Protein AF-A0A382ET89-F1 (afdb_monomer)

Nearest PDB structures (foldseek):
  6bws-assembly1_B-2  TM=9.894E-01  e=3.884E-03  Methylorubrum extorquens
  4nkp-assembly1_B  TM=9.522E-01  e=6.396E-02  Desulfovibrio piger ATCC 29098
  2a2l-assembly1_A  TM=9.594E-01  e=2.066E-01  Klebsiella pneumoniae
  3fpv-assembly1_C  TM=9.518E-01  e=4.231E-01  Streptomyces reticuli
  4bmw-assembly1_A  TM=9.428E-01  e=5.491E-01  Streptomyces reticuli

Secondary structure (DSSP, 8-state):
-PPPHHHHHHHHHHHHHHHHHTT---EEEEE-TTS-EEEEEE-TT--TTHHHHHHHHHHHHH-

Sequence (63 aa):
MALTLEEANCIAQGAIAKAVALGININVAVCDSGGRLLAFQRMDRAMWAGIYGSQGKAIASAS

Foldseek 3Di:
DWQDLVNQVVVVVVVVVVCVVVVHWAKAWAATLQLHTSDIDGGPPYDPCRVVVRSVVNSVVSD

Organism: NCBI:txid408172

Radius of gyration: 11.41 Å; Cα contacts (8 Å, |Δi|>4): 92; chains: 1; bounding box: 28×22×28 Å

Solvent-accessible surface area (backbone atoms only — not comparable to full-atom values): 3565 Å² total; per-residue (Å²): 124,88,72,49,70,69,58,38,49,51,53,46,50,53,53,50,55,52,29,56,78,69,75,49,56,50,45,44,43,36,45,34,73,80,32,47,82,71,39,76,51,71,43,81,90,24,63,82,70,33,55,59,58,27,43,54,52,30,27,62,70,36,96

Mean predicted aligned error: 2.44 Å

Structure (mmCIF, N/CA/C/O backbone):
data_AF-A0A382ET89-F1
#
_entry.id   AF-A0A382ET89-F1
#
loop_
_atom_site.group_PDB
_atom_site.id
_atom_site.type_symbol
_atom_site.label_atom_id
_atom_site.label_alt_id
_atom_site.label_comp_id
_atom_site.label_asym_id
_atom_site.label_entity_id
_atom_site.label_seq_id
_atom_site.pdbx_PDB_ins_code
_atom_site.Cartn_x
_atom_site.Cartn_y
_atom_site.Cartn_z
_atom_site.occupancy
_atom_site.B_iso_or_equiv
_atom_site.auth_seq_id
_atom_site.auth_comp_id
_atom_site.auth_asym_id
_atom_site.auth_atom_id
_atom_site.pdbx_PDB_model_num
ATOM 1 N N . MET A 1 1 ? -14.589 4.665 12.208 1.00 59.38 1 MET A N 1
ATOM 2 C CA . MET A 1 1 ? -14.791 3.199 12.224 1.00 59.38 1 MET A CA 1
ATOM 3 C C . MET A 1 1 ? -13.415 2.572 12.095 1.00 59.38 1 MET A C 1
ATOM 5 O O . MET A 1 1 ? -12.659 3.046 11.257 1.00 59.38 1 MET A O 1
ATOM 9 N N . ALA A 1 2 ? -13.040 1.635 12.966 1.00 80.81 2 ALA A N 1
ATOM 10 C CA . ALA A 1 2 ? -11.699 1.053 12.923 1.00 80.81 2 ALA A CA 1
ATOM 11 C C . ALA A 1 2 ? -11.631 0.020 11.793 1.00 80.81 2 ALA A C 1
ATOM 13 O O . ALA A 1 2 ? -12.433 -0.908 11.769 1.00 80.81 2 ALA A O 1
ATOM 14 N N . LEU A 1 3 ? -10.703 0.220 10.861 1.00 91.19 3 LEU A N 1
ATOM 15 C CA . LEU A 1 3 ? -10.400 -0.723 9.791 1.00 91.19 3 LEU A CA 1
ATOM 16 C C . LEU A 1 3 ? -9.712 -1.946 10.412 1.00 91.19 3 LEU A C 1
ATOM 18 O O . LEU A 1 3 ? -8.765 -1.790 11.189 1.00 91.19 3 LEU A O 1
ATOM 22 N N . THR A 1 4 ? -10.185 -3.151 10.113 1.00 95.38 4 THR A N 1
ATOM 23 C CA . THR A 1 4 ? -9.540 -4.382 10.586 1.00 95.38 4 THR A CA 1
ATOM 24 C C . THR A 1 4 ? -8.257 -4.663 9.799 1.00 95.38 4 THR A C 1
ATOM 26 O O . THR A 1 4 ? -8.055 -4.167 8.688 1.00 95.38 4 THR A O 1
ATOM 29 N N . LEU A 1 5 ? -7.373 -5.498 10.354 1.00 95.38 5 LEU A N 1
ATOM 30 C CA . LEU A 1 5 ? -6.161 -5.927 9.649 1.00 95.38 5 LEU A CA 1
ATOM 31 C C . LEU A 1 5 ? -6.490 -6.707 8.365 1.00 95.38 5 LEU A C 1
ATOM 33 O O . LEU A 1 5 ? -5.783 -6.585 7.367 1.00 95.38 5 LEU A O 1
ATOM 37 N N . GLU A 1 6 ? -7.557 -7.505 8.382 1.00 97.12 6 GLU A N 1
ATOM 38 C CA . GLU A 1 6 ? -8.010 -8.260 7.213 1.00 97.12 6 GLU A CA 1
ATOM 39 C C . GLU A 1 6 ? -8.455 -7.322 6.084 1.00 97.12 6 GLU A C 1
ATOM 41 O O . GLU A 1 6 ? -7.974 -7.438 4.956 1.00 97.12 6 GLU A O 1
ATOM 46 N N . GLU A 1 7 ? -9.282 -6.323 6.400 1.00 97.19 7 GLU A N 1
ATOM 47 C CA . GLU A 1 7 ? -9.712 -5.304 5.438 1.00 97.19 7 GLU A CA 1
ATOM 48 C C . GLU A 1 7 ? -8.526 -4.489 4.903 1.00 97.19 7 GLU A C 1
ATOM 50 O O . GLU A 1 7 ? -8.436 -4.251 3.697 1.00 97.19 7 GLU A O 1
ATOM 55 N N . ALA A 1 8 ? -7.575 -4.109 5.764 1.00 97.50 8 ALA A N 1
ATOM 56 C CA . ALA A 1 8 ? -6.385 -3.366 5.350 1.00 97.50 8 ALA A CA 1
ATOM 57 C C . ALA A 1 8 ? -5.525 -4.164 4.356 1.00 97.50 8 ALA A C 1
ATOM 59 O O . ALA A 1 8 ? -5.058 -3.616 3.354 1.00 97.50 8 ALA A O 1
ATOM 60 N N . ASN A 1 9 ? -5.357 -5.470 4.589 1.00 97.88 9 ASN A N 1
ATOM 61 C CA . ASN A 1 9 ? -4.663 -6.352 3.652 1.00 97.88 9 ASN A CA 1
ATOM 62 C C . ASN A 1 9 ? -5.450 -6.534 2.349 1.00 97.88 9 ASN A C 1
ATOM 64 O O . ASN A 1 9 ? -4.849 -6.500 1.278 1.00 97.88 9 ASN A O 1
ATOM 68 N N . CYS A 1 10 ? -6.779 -6.662 2.409 1.00 98.12 10 CYS A N 1
ATOM 69 C CA . CYS A 1 10 ? -7.627 -6.742 1.218 1.00 98.12 10 CYS A CA 1
ATOM 70 C C . CYS A 1 10 ? -7.479 -5.491 0.328 1.00 98.12 10 CYS A C 1
ATOM 72 O O . CYS A 1 10 ? -7.243 -5.605 -0.878 1.00 98.12 10 CYS A O 1
ATOM 74 N N . ILE A 1 11 ? -7.504 -4.295 0.928 1.00 97.69 11 ILE A N 1
ATOM 75 C CA . ILE A 1 11 ? -7.262 -3.021 0.229 1.00 97.69 11 ILE A CA 1
ATOM 76 C C . ILE A 1 11 ? -5.877 -3.014 -0.425 1.00 97.69 11 ILE A C 1
ATOM 78 O O . ILE A 1 11 ? -5.738 -2.655 -1.599 1.00 97.69 11 ILE A O 1
ATOM 82 N N . ALA A 1 12 ? -4.847 -3.431 0.315 1.00 98.06 12 ALA A N 1
ATOM 83 C CA . ALA A 1 12 ? -3.484 -3.439 -0.193 1.00 98.06 12 ALA A CA 1
ATOM 84 C C . ALA A 1 12 ? -3.302 -4.428 -1.360 1.00 98.06 12 ALA A C 1
ATOM 86 O O . ALA A 1 12 ? -2.683 -4.078 -2.369 1.00 98.06 12 ALA A O 1
ATOM 87 N N . GLN A 1 13 ? -3.929 -5.607 -1.293 1.00 98.38 13 GLN A N 1
ATOM 88 C CA . GLN A 1 13 ? -3.969 -6.562 -2.404 1.00 98.38 13 GLN A CA 1
ATOM 89 C C . GLN A 1 13 ? -4.684 -5.995 -3.635 1.00 98.38 13 GLN A C 1
ATOM 91 O O . GLN A 1 13 ? -4.184 -6.149 -4.749 1.00 98.38 13 GLN A O 1
ATOM 96 N N . GLY A 1 14 ? -5.798 -5.279 -3.456 1.00 98.50 14 GLY A N 1
ATOM 97 C CA . GLY A 1 14 ? -6.486 -4.596 -4.556 1.00 98.50 14 GLY A CA 1
ATOM 98 C C . GLY A 1 14 ? -5.597 -3.564 -5.263 1.00 98.50 14 GLY A C 1
ATOM 99 O O . GLY A 1 14 ? -5.543 -3.521 -6.496 1.00 98.50 14 GLY A O 1
ATOM 100 N N . ALA A 1 15 ? -4.836 -2.778 -4.495 1.00 98.38 15 ALA A N 1
ATOM 101 C CA . ALA A 1 15 ? -3.875 -1.819 -5.041 1.00 98.38 15 ALA A CA 1
ATOM 102 C C . ALA A 1 15 ? -2.735 -2.510 -5.810 1.00 98.38 15 ALA A C 1
ATOM 104 O O . ALA A 1 15 ? -2.381 -2.074 -6.909 1.00 98.38 15 ALA A O 1
ATOM 105 N N . ILE A 1 16 ? -2.199 -3.614 -5.277 1.00 98.44 16 ILE A N 1
ATOM 106 C CA . ILE A 1 16 ? -1.168 -4.419 -5.949 1.00 98.44 16 ILE A CA 1
ATOM 107 C C . ILE A 1 16 ? -1.713 -5.021 -7.248 1.00 98.44 16 ILE A C 1
ATOM 109 O O . ILE A 1 16 ? -1.064 -4.905 -8.286 1.00 98.44 16 ILE A O 1
ATOM 113 N N . ALA A 1 17 ? -2.917 -5.597 -7.234 1.00 98.62 17 ALA A N 1
ATOM 114 C CA . ALA A 1 17 ? -3.543 -6.164 -8.427 1.00 98.62 17 ALA A CA 1
ATOM 115 C C . ALA A 1 17 ? -3.706 -5.110 -9.533 1.00 98.62 17 ALA A C 1
ATOM 117 O O . ALA A 1 17 ? -3.400 -5.365 -10.702 1.00 98.62 17 ALA A O 1
ATOM 118 N N . LYS A 1 18 ? -4.113 -3.885 -9.169 1.00 98.56 18 LYS A N 1
ATOM 119 C CA . LYS A 1 1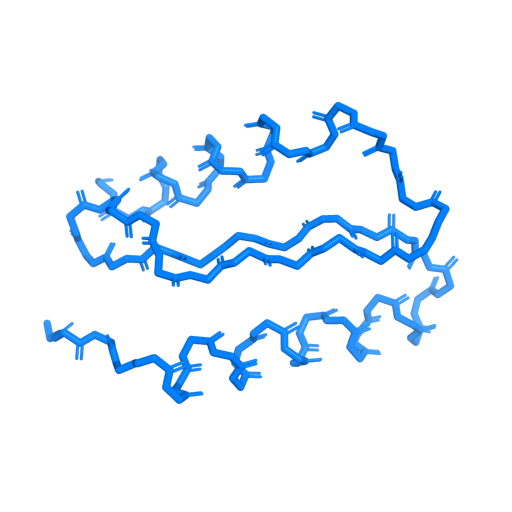8 ? -4.195 -2.780 -10.129 1.00 98.56 18 LYS A CA 1
ATOM 120 C C . LYS A 1 18 ? -2.819 -2.346 -10.638 1.00 98.56 18 LYS A C 1
ATOM 122 O O . LYS A 1 18 ? -2.690 -2.066 -11.826 1.00 98.56 18 LYS A O 1
ATOM 127 N N . ALA A 1 19 ? -1.802 -2.305 -9.779 1.00 98.31 19 ALA A N 1
ATOM 128 C CA . ALA A 1 19 ? -0.432 -1.980 -10.175 1.00 98.31 19 ALA A CA 1
ATOM 129 C C . ALA A 1 19 ? 0.138 -3.003 -11.171 1.00 98.31 19 ALA A C 1
ATOM 131 O O . ALA A 1 19 ? 0.717 -2.610 -12.184 1.00 98.31 19 ALA A O 1
ATOM 132 N N . VAL A 1 20 ? -0.121 -4.296 -10.944 1.00 98.25 20 VAL A N 1
ATOM 133 C CA . VAL A 1 20 ? 0.218 -5.379 -11.880 1.00 98.25 20 VAL A CA 1
ATOM 134 C C . VAL A 1 20 ? -0.462 -5.163 -13.231 1.00 98.25 20 VAL A C 1
ATOM 136 O O . VAL A 1 20 ? 0.210 -5.201 -14.258 1.00 98.25 20 VAL A O 1
ATOM 139 N N . ALA A 1 21 ? -1.762 -4.851 -13.247 1.00 98.56 21 ALA A N 1
ATOM 140 C CA . ALA A 1 21 ? -2.493 -4.569 -14.487 1.00 98.56 21 ALA A CA 1
ATOM 141 C C . ALA A 1 21 ? -1.968 -3.332 -15.246 1.00 98.56 21 ALA A C 1
ATOM 143 O O . ALA A 1 21 ? -2.162 -3.224 -16.454 1.00 98.56 21 ALA A O 1
ATOM 144 N N . LEU A 1 22 ? -1.317 -2.396 -14.549 1.00 98.44 22 LEU A N 1
ATOM 145 C CA . LEU A 1 22 ? -0.692 -1.202 -15.126 1.00 98.44 22 LEU A CA 1
ATOM 146 C C . LEU A 1 22 ? 0.791 -1.405 -15.486 1.00 98.44 22 LEU A C 1
ATOM 148 O O . LEU A 1 22 ? 1.398 -0.498 -16.052 1.00 98.44 22 LEU A O 1
ATOM 152 N N . GLY A 1 23 ? 1.386 -2.555 -15.154 1.00 97.94 23 GLY A N 1
ATOM 153 C CA . GLY A 1 23 ? 2.804 -2.827 -15.393 1.00 97.94 23 GLY A CA 1
ATOM 154 C C . GLY A 1 23 ? 3.757 -1.972 -14.549 1.00 97.94 23 GLY A C 1
ATOM 155 O O . GLY A 1 23 ? 4.871 -1.695 -14.987 1.00 97.94 23 GLY A O 1
ATOM 156 N N . ILE A 1 24 ? 3.330 -1.534 -13.358 1.00 98.19 24 ILE A N 1
ATOM 157 C CA . ILE A 1 24 ? 4.136 -0.705 -12.447 1.00 98.19 24 ILE A CA 1
ATOM 158 C C . ILE A 1 24 ? 4.378 -1.406 -11.104 1.00 98.19 24 ILE A C 1
ATOM 160 O O . ILE A 1 24 ? 3.557 -2.192 -10.636 1.00 98.19 24 ILE A O 1
ATOM 164 N N . ASN A 1 25 ? 5.492 -1.076 -10.445 1.00 98.00 25 ASN A N 1
ATOM 165 C CA . ASN A 1 25 ? 5.857 -1.604 -9.128 1.00 98.00 25 ASN A CA 1
ATOM 166 C C . ASN A 1 25 ? 5.719 -0.505 -8.071 1.00 98.00 25 ASN A C 1
ATOM 168 O O . ASN A 1 25 ? 6.378 0.535 -8.158 1.00 98.00 25 ASN A O 1
ATOM 172 N N . ILE A 1 26 ? 4.884 -0.735 -7.057 1.00 98.25 26 ILE A N 1
ATOM 173 C CA . ILE A 1 26 ? 4.544 0.278 -6.052 1.00 98.25 26 ILE A CA 1
ATOM 174 C C . ILE A 1 26 ? 4.823 -0.190 -4.619 1.00 98.25 26 ILE A C 1
ATOM 176 O O . ILE A 1 26 ? 5.027 -1.370 -4.336 1.00 98.25 26 ILE A O 1
ATOM 180 N N . ASN A 1 27 ? 4.825 0.783 -3.710 1.00 98.50 27 ASN A N 1
ATOM 181 C CA . ASN A 1 27 ? 4.710 0.566 -2.272 1.00 98.50 27 ASN A CA 1
ATOM 182 C C . ASN A 1 27 ? 3.294 0.985 -1.865 1.00 98.50 27 ASN A C 1
ATOM 184 O O . ASN A 1 27 ? 2.821 2.034 -2.311 1.00 98.50 27 ASN A O 1
ATOM 188 N N . VAL A 1 28 ? 2.639 0.192 -1.026 1.00 98.31 28 VAL A N 1
ATOM 189 C CA . VAL A 1 28 ? 1.271 0.430 -0.560 1.00 98.31 28 VAL A CA 1
ATOM 190 C C . VAL A 1 28 ? 1.288 0.559 0.955 1.00 98.31 28 VAL A C 1
ATOM 192 O O . VAL A 1 28 ? 1.841 -0.301 1.637 1.00 98.31 28 VAL A O 1
ATOM 195 N N . ALA A 1 29 ? 0.683 1.625 1.470 1.00 98.31 29 ALA A N 1
ATOM 196 C CA . ALA A 1 29 ? 0.484 1.858 2.894 1.00 98.31 29 ALA A CA 1
ATOM 197 C C . ALA A 1 29 ? -1.005 2.098 3.155 1.00 98.31 29 ALA A C 1
ATOM 199 O O . ALA A 1 29 ? -1.645 2.848 2.416 1.00 98.31 29 ALA A O 1
ATOM 200 N N . VAL A 1 30 ? -1.538 1.466 4.198 1.00 97.69 30 VAL A N 1
ATOM 201 C CA . VAL A 1 30 ? -2.923 1.632 4.649 1.00 97.69 30 VAL A CA 1
ATOM 202 C C . VAL A 1 30 ? -2.896 2.091 6.101 1.00 97.69 30 VAL A C 1
ATOM 204 O O . VAL A 1 30 ? -2.246 1.454 6.933 1.00 97.69 30 VAL A O 1
ATOM 207 N N . CYS A 1 31 ? -3.596 3.183 6.398 1.00 95.69 31 CYS A N 1
ATOM 208 C CA . CYS A 1 31 ? -3.709 3.754 7.739 1.00 95.69 31 CYS A CA 1
ATOM 209 C C . CYS A 1 31 ? -5.150 3.679 8.262 1.00 95.69 31 CYS A C 1
ATOM 211 O O . CYS A 1 31 ? -6.100 3.636 7.479 1.00 95.69 31 CYS A O 1
ATOM 213 N N . ASP A 1 32 ? -5.304 3.685 9.588 1.00 93.56 32 ASP A N 1
A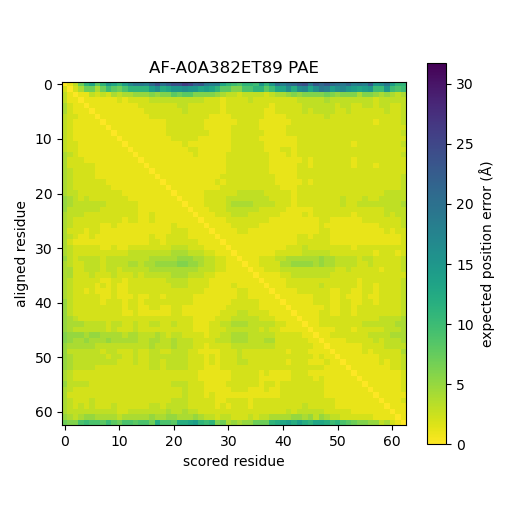TOM 214 C CA . ASP A 1 32 ? -6.592 3.920 10.244 1.00 93.56 32 ASP A CA 1
ATOM 215 C C . ASP A 1 32 ? -7.020 5.397 10.138 1.00 93.56 32 ASP A C 1
ATOM 217 O O . ASP A 1 32 ? -6.275 6.250 9.653 1.00 93.56 32 ASP A O 1
ATOM 221 N N . SER A 1 33 ? -8.212 5.726 10.643 1.00 91.44 33 SER A N 1
ATOM 222 C CA . SER A 1 33 ? -8.743 7.099 10.640 1.00 91.44 33 SER A CA 1
ATOM 223 C C . SER A 1 33 ? -7.978 8.089 11.532 1.00 91.44 33 SER A C 1
ATOM 225 O O . SER A 1 33 ? -8.361 9.246 11.616 1.00 91.44 33 SER A O 1
ATOM 227 N N . GLY A 1 34 ? -6.967 7.641 12.276 1.00 90.81 34 GLY A N 1
ATOM 228 C CA . GLY A 1 34 ? -6.054 8.497 13.032 1.00 90.81 34 GLY A CA 1
ATOM 229 C C . GLY A 1 34 ? -4.663 8.573 12.405 1.00 90.81 34 GLY A C 1
ATOM 230 O O . GLY A 1 34 ? -3.729 9.002 13.080 1.00 90.81 34 GLY A O 1
ATOM 231 N N . GLY A 1 35 ? -4.500 8.103 11.164 1.00 92.50 35 GLY A N 1
ATOM 232 C CA . GLY A 1 35 ? -3.219 8.081 10.462 1.00 92.50 35 GLY A CA 1
ATOM 233 C C . GLY A 1 35 ? -2.247 7.006 10.958 1.00 92.50 35 GLY A C 1
ATOM 234 O O . GLY A 1 35 ? -1.083 7.018 10.566 1.00 92.50 35 GLY A O 1
ATOM 235 N N . ARG A 1 36 ? -2.671 6.057 11.801 1.00 93.81 36 ARG A N 1
ATOM 236 C CA . ARG A 1 36 ? -1.787 4.991 12.299 1.00 93.81 36 ARG A CA 1
ATOM 237 C C . ARG A 1 36 ? -1.675 3.893 11.254 1.00 93.81 36 ARG A C 1
ATOM 239 O O . ARG A 1 36 ? -2.686 3.399 10.761 1.00 93.81 36 ARG A O 1
ATOM 246 N N . LEU A 1 37 ? -0.446 3.506 10.926 1.00 95.44 37 LEU A N 1
ATOM 247 C CA . LEU A 1 37 ? -0.175 2.466 9.939 1.00 95.44 37 LEU A CA 1
ATOM 248 C C . LEU A 1 37 ? -0.766 1.121 10.391 1.00 95.44 37 LEU A C 1
ATOM 250 O O . LEU A 1 37 ? -0.451 0.642 11.478 1.00 95.44 37 LEU A O 1
ATO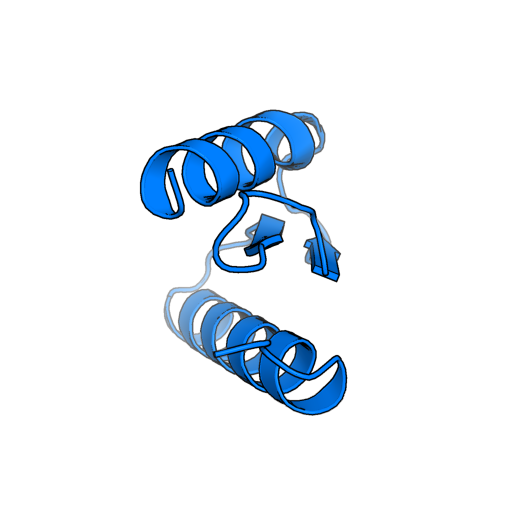M 254 N N . LEU A 1 38 ? -1.578 0.509 9.530 1.00 96.12 38 LEU A N 1
ATOM 255 C CA . LEU A 1 38 ? -2.164 -0.816 9.746 1.00 96.12 38 LEU A CA 1
ATOM 256 C C . LEU A 1 38 ? -1.470 -1.890 8.909 1.00 96.12 38 LEU A C 1
ATOM 258 O O . LEU A 1 38 ? -1.170 -2.970 9.409 1.00 96.12 38 LEU A O 1
ATOM 262 N N . ALA A 1 39 ? -1.207 -1.593 7.634 1.00 97.50 39 ALA A N 1
ATOM 263 C CA . ALA A 1 39 ? -0.573 -2.521 6.707 1.00 97.50 39 ALA A CA 1
ATOM 264 C C . ALA A 1 39 ? 0.376 -1.786 5.756 1.00 97.50 39 ALA A C 1
ATOM 266 O O . ALA A 1 39 ? 0.107 -0.666 5.313 1.00 97.50 39 ALA A O 1
ATOM 267 N N . PHE A 1 40 ? 1.483 -2.445 5.421 1.00 98.00 40 PHE A N 1
ATOM 268 C CA . PHE A 1 40 ? 2.444 -1.968 4.438 1.00 98.00 40 PHE A CA 1
ATOM 269 C C . PHE A 1 40 ? 2.934 -3.128 3.576 1.00 98.00 40 PHE A C 1
ATOM 271 O O . PHE A 1 40 ? 3.336 -4.167 4.097 1.00 98.00 40 PHE A O 1
ATOM 278 N N . GLN A 1 41 ? 2.931 -2.936 2.259 1.00 97.94 41 GLN A N 1
ATOM 279 C CA . GLN A 1 41 ? 3.421 -3.923 1.303 1.00 97.94 41 GLN A CA 1
ATOM 280 C C . GLN A 1 41 ? 4.293 -3.243 0.249 1.00 97.94 41 GLN A C 1
ATOM 282 O O . GLN A 1 41 ? 3.902 -2.247 -0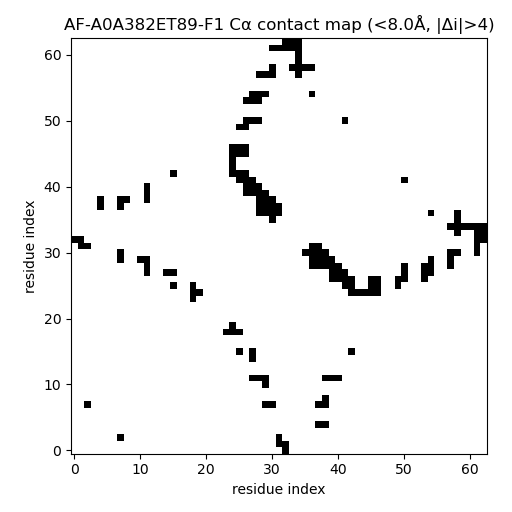.363 1.00 97.94 41 GLN A O 1
ATOM 287 N N . ARG A 1 42 ? 5.479 -3.803 0.008 1.00 98.12 42 ARG A N 1
ATOM 288 C CA . ARG A 1 42 ? 6.383 -3.377 -1.062 1.00 98.12 42 ARG A CA 1
ATOM 289 C C . ARG A 1 42 ? 6.433 -4.467 -2.119 1.00 98.12 42 ARG A C 1
ATOM 291 O O . ARG A 1 42 ? 6.864 -5.574 -1.815 1.00 98.12 42 ARG A O 1
ATOM 298 N N . MET A 1 43 ? 6.034 -4.144 -3.347 1.00 98.25 43 MET A N 1
ATOM 299 C CA . MET A 1 43 ? 6.215 -5.061 -4.472 1.00 98.25 43 MET A CA 1
ATOM 300 C C . MET A 1 43 ? 7.702 -5.267 -4.761 1.00 98.25 43 MET A C 1
ATOM 302 O O . MET A 1 43 ? 8.523 -4.363 -4.563 1.00 98.25 43 MET A O 1
ATOM 306 N N . ASP A 1 44 ? 8.045 -6.426 -5.312 1.00 97.69 44 ASP A N 1
ATOM 307 C CA . ASP A 1 44 ? 9.386 -6.655 -5.831 1.00 97.69 44 ASP A CA 1
ATOM 308 C C . ASP A 1 44 ? 9.751 -5.575 -6.848 1.00 97.69 44 ASP A C 1
ATOM 310 O O . ASP A 1 44 ? 8.919 -5.142 -7.650 1.00 97.69 44 ASP A O 1
ATOM 314 N N . ARG A 1 45 ? 11.007 -5.120 -6.797 1.00 96.69 45 ARG A N 1
ATOM 315 C CA . ARG A 1 45 ? 11.562 -4.073 -7.675 1.00 96.69 45 ARG A CA 1
ATOM 316 C C . ARG A 1 45 ? 10.908 -2.687 -7.546 1.00 96.69 45 ARG A C 1
ATOM 318 O O . ARG A 1 45 ? 11.283 -1.786 -8.292 1.00 96.69 45 ARG A O 1
ATOM 325 N N . ALA A 1 46 ? 9.979 -2.479 -6.610 1.00 97.44 46 ALA A N 1
ATOM 326 C CA . ALA A 1 46 ? 9.474 -1.143 -6.305 1.00 97.44 46 ALA A CA 1
ATOM 327 C C . ALA A 1 46 ? 10.578 -0.266 -5.684 1.00 97.44 46 ALA A C 1
ATOM 329 O O . ALA A 1 46 ? 11.458 -0.758 -4.973 1.00 97.44 46 ALA A O 1
ATOM 330 N N . MET A 1 47 ? 10.517 1.048 -5.928 1.00 96.06 47 MET A N 1
ATOM 331 C CA . MET A 1 47 ? 11.492 2.017 -5.410 1.00 96.06 47 MET A CA 1
ATOM 332 C C . MET A 1 47 ? 11.633 1.903 -3.885 1.00 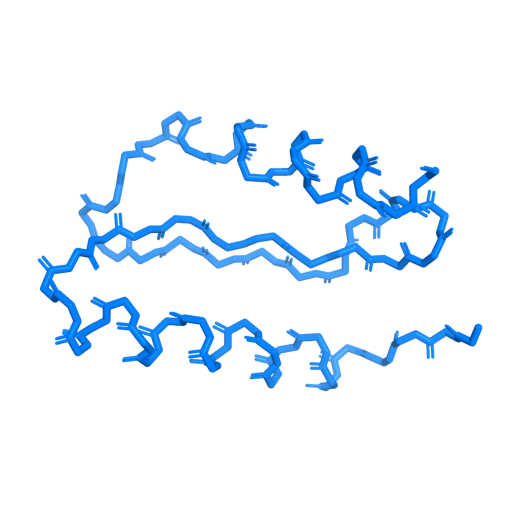96.06 47 MET A C 1
ATOM 334 O O . MET A 1 47 ? 10.637 2.009 -3.165 1.00 96.06 47 MET A O 1
ATOM 338 N N . TRP A 1 48 ? 12.864 1.735 -3.386 1.00 94.75 48 TRP A N 1
ATOM 339 C CA . TRP A 1 48 ? 13.138 1.497 -1.961 1.00 94.75 48 TRP A CA 1
ATOM 340 C C . TRP A 1 48 ? 12.649 2.646 -1.065 1.00 94.75 48 TRP A C 1
ATOM 342 O O . TRP A 1 48 ? 12.054 2.404 -0.019 1.00 94.75 48 TRP A O 1
ATOM 352 N N . ALA A 1 49 ? 12.822 3.890 -1.521 1.00 96.81 49 ALA A N 1
ATOM 353 C CA . ALA A 1 49 ? 12.373 5.092 -0.820 1.00 96.81 49 ALA A CA 1
ATOM 354 C C . ALA A 1 49 ? 10.848 5.315 -0.900 1.00 96.81 49 ALA A C 1
ATOM 356 O O . ALA A 1 49 ? 10.313 6.201 -0.234 1.00 96.81 49 ALA A O 1
ATOM 357 N N . GLY A 1 50 ? 10.122 4.509 -1.685 1.00 96.75 50 GLY A N 1
ATOM 358 C CA . GLY A 1 50 ? 8.666 4.608 -1.813 1.00 96.75 50 GLY A CA 1
ATOM 359 C C . GLY A 1 50 ? 7.911 4.313 -0.512 1.00 96.75 50 GLY A C 1
ATOM 360 O O . GLY A 1 50 ? 6.747 4.695 -0.393 1.00 96.75 50 GLY A O 1
ATOM 361 N N . ILE A 1 51 ? 8.568 3.712 0.485 1.00 97.31 51 ILE A N 1
ATOM 362 C CA . ILE A 1 51 ? 8.036 3.558 1.844 1.00 97.31 51 ILE A CA 1
ATOM 363 C C . ILE A 1 51 ? 7.656 4.907 2.470 1.00 97.31 51 ILE A C 1
ATOM 365 O O . ILE A 1 51 ? 6.523 5.074 2.912 1.00 97.31 51 ILE A O 1
ATOM 369 N N . TYR A 1 52 ? 8.545 5.902 2.421 1.00 97.25 52 TYR A N 1
ATOM 370 C CA . TYR A 1 52 ? 8.306 7.214 3.030 1.00 97.25 52 TYR A CA 1
ATOM 371 C C . TYR A 1 52 ? 7.172 7.956 2.321 1.00 97.25 52 TYR A C 1
ATOM 373 O O . TYR A 1 52 ? 6.280 8.511 2.959 1.00 97.25 52 TYR A O 1
ATOM 381 N N . GLY A 1 53 ? 7.178 7.916 0.985 1.00 97.12 53 GLY A N 1
ATOM 382 C CA . GLY A 1 53 ? 6.160 8.579 0.175 1.00 97.12 53 GLY A CA 1
ATOM 383 C C . GLY A 1 53 ? 4.773 7.953 0.324 1.00 97.12 53 GLY A C 1
ATOM 384 O O . GLY A 1 53 ? 3.788 8.678 0.416 1.00 97.12 53 GLY A O 1
ATOM 385 N N . SER A 1 54 ? 4.678 6.621 0.356 1.00 97.75 54 SER A N 1
ATOM 386 C CA . SER A 1 54 ? 3.389 5.930 0.511 1.00 97.75 54 SER A CA 1
ATOM 387 C C . SER A 1 54 ? 2.792 6.143 1.901 1.00 97.75 54 SER A C 1
ATOM 389 O O . SER A 1 54 ? 1.620 6.500 1.998 1.00 97.75 54 SER A O 1
ATOM 391 N N . GLN A 1 55 ? 3.594 6.017 2.962 1.00 97.56 55 GLN A N 1
ATOM 392 C CA . GLN A 1 55 ? 3.125 6.258 4.328 1.00 97.56 55 GLN A CA 1
ATOM 393 C C . GLN A 1 55 ? 2.729 7.720 4.545 1.00 97.56 55 GLN A C 1
ATOM 395 O O . GLN A 1 55 ? 1.641 7.978 5.047 1.00 97.56 55 GLN A O 1
ATOM 400 N N . GLY A 1 56 ? 3.545 8.682 4.098 1.00 97.38 56 GLY A N 1
ATOM 401 C CA . GLY A 1 56 ? 3.217 10.106 4.220 1.00 97.38 56 GLY A CA 1
ATOM 402 C C . GLY A 1 56 ? 1.905 10.474 3.520 1.00 97.38 56 GLY A C 1
ATOM 403 O O . GLY A 1 56 ? 1.080 11.182 4.092 1.00 97.38 56 GLY A O 1
ATOM 404 N N . LYS A 1 57 ? 1.668 9.933 2.315 1.00 97.50 57 LYS A N 1
ATOM 405 C CA . LYS A 1 57 ? 0.401 10.120 1.588 1.00 97.50 57 LYS A CA 1
ATOM 406 C C . LYS A 1 57 ? -0.790 9.508 2.326 1.00 97.50 57 LYS A C 1
ATOM 408 O O . L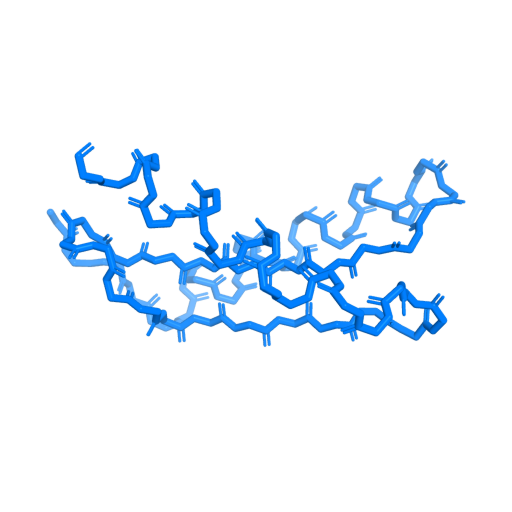YS A 1 57 ? -1.841 10.139 2.385 1.00 97.50 57 LYS A O 1
ATOM 413 N N . ALA A 1 58 ? -0.635 8.300 2.872 1.00 97.19 58 ALA A N 1
ATOM 414 C CA . ALA A 1 58 ? -1.702 7.619 3.601 1.00 97.19 58 ALA A CA 1
ATOM 415 C C . ALA A 1 58 ? -2.074 8.366 4.891 1.00 97.19 58 ALA A C 1
ATOM 417 O O . ALA A 1 58 ? -3.254 8.607 5.129 1.00 97.19 58 ALA A O 1
ATOM 418 N N . ILE A 1 59 ? -1.074 8.802 5.667 1.00 96.44 59 ILE A N 1
ATOM 419 C CA . ILE A 1 59 ? -1.268 9.595 6.889 1.00 96.44 59 ILE A CA 1
ATOM 420 C C . ILE A 1 59 ? -2.011 10.891 6.560 1.00 96.44 59 ILE A C 1
ATOM 422 O O . ILE A 1 59 ? -3.060 11.139 7.137 1.00 96.44 59 ILE A O 1
ATOM 426 N N . ALA A 1 60 ? -1.516 11.661 5.583 1.00 96.50 60 ALA A N 1
ATOM 427 C CA . ALA A 1 60 ? -2.106 12.943 5.197 1.00 96.50 60 ALA A CA 1
ATOM 428 C C . ALA A 1 60 ? -3.536 12.826 4.645 1.00 96.50 60 ALA A C 1
ATOM 430 O O . ALA A 1 60 ? -4.283 13.791 4.702 1.00 96.50 60 ALA A O 1
ATOM 431 N N . SER A 1 61 ? -3.909 11.669 4.087 1.00 94.62 61 SER A N 1
ATOM 432 C CA . SER A 1 61 ? -5.268 11.428 3.578 1.00 94.62 6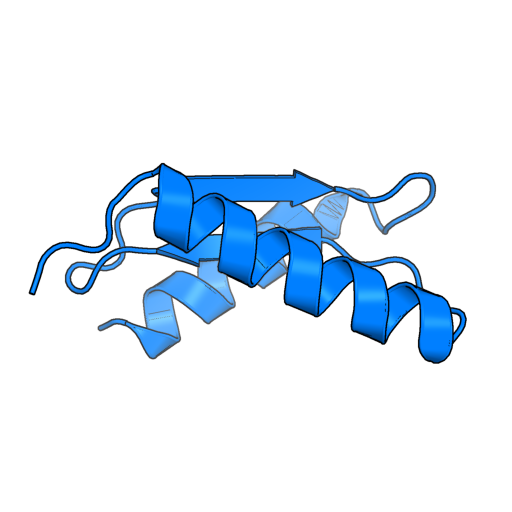1 SER A CA 1
ATOM 433 C C . SER A 1 61 ? -6.245 11.001 4.675 1.00 94.62 61 SER A C 1
ATOM 435 O O . SER A 1 61 ? -7.453 11.124 4.495 1.00 94.62 61 SER A O 1
ATOM 437 N N . ALA A 1 62 ? -5.735 10.434 5.770 1.00 91.25 62 ALA A N 1
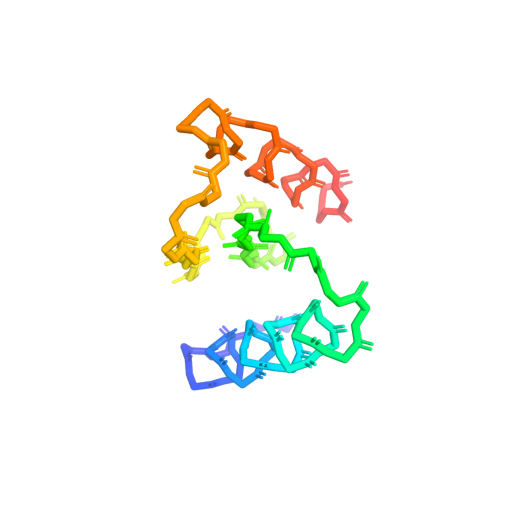ATOM 438 C CA . ALA A 1 62 ? -6.542 9.961 6.890 1.00 91.25 62 ALA A CA 1
ATOM 439 C C . ALA A 1 62 ? -6.810 11.048 7.944 1.00 91.25 62 ALA A C 1
ATOM 441 O O . ALA A 1 62 ? -7.771 10.919 8.701 1.00 91.25 62 ALA A O 1
ATOM 442 N N . SER A 1 63 ? -5.943 12.063 8.008 1.00 78.50 63 SER A N 1
ATOM 443 C CA . SER A 1 63 ? -5.994 13.195 8.944 1.00 78.50 63 SER A CA 1
ATOM 444 C C . SER A 1 63 ? -6.764 14.395 8.413 1.00 78.50 63 SER A C 1
ATOM 446 O O . SER A 1 63 ? -6.597 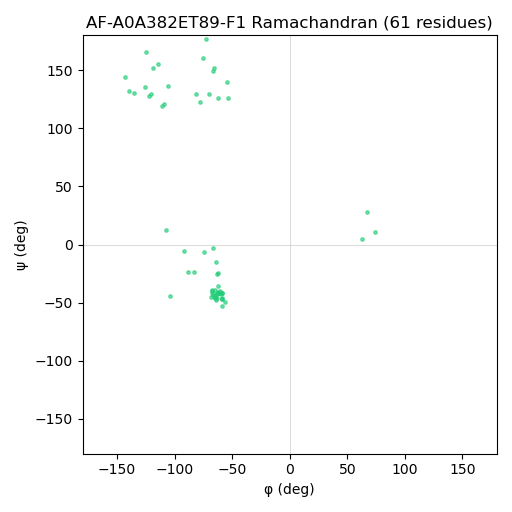14.695 7.211 1.00 78.50 63 SER A O 1
#

pLDDT: mean 95.67, std 5.84, range [59.38, 98.62]

InterPro domains:
  IPR005624 Corrinoid adenosyltransferase PduO/GlcC-like [PF03928] (3-62)
  IPR038084 Corrinoid adenosyltransferase PduO/GlcC-like superfamily [G3DSA:3.30.450.150] (1-63)
  IPR038084 Corrinoid adenosyltransferase PduO/GlcC-like superfamily [SSF143744] (2-62)